Protein AF-A0A2D6YKS7-F1 (afdb_monomer)

Radius of gyration: 12.61 Å; Cα contacts (8 Å, |Δi|>4): 105; chains: 1; bounding box: 35×20×32 Å

Nearest PDB structures (foldseek):
  7x1i-assembly1_A  TM=8.276E-01  e=1.569E-01  Homo sapiens
  1hyn-assembly1_Q  TM=7.814E-01  e=5.854E-01  Homo sapiens
  7x1h-assembly1_B  TM=7.607E-01  e=4.805E-01  Homo sapiens

Solvent-accessible surface area (backbone atoms only — not comparable to full-atom values): 3892 Å² total; per-residue (Å²): 128,90,56,45,63,42,70,57,68,48,70,35,95,88,38,94,56,70,50,75,48,80,45,81,44,98,55,74,38,83,43,96,61,87,80,37,59,26,37,39,36,42,41,37,40,20,28,74,89,48,60,65,63,50,51,49,54,52,51,53,50,59,72,78,82

Secondary structure (DSSP, 8-state):
----EE--EEEETT-SS-EEEEEEEEEEEE-SSTT-EEEEEEEEEEETT-HHHHHHHHHHHHHH-

Foldseek 3Di:
DDALEEEAEDEDQPDPAKDWDKDAAPAFDQDPPDRRRHGIYIYIYGHPVDVPVSVVVVVVVVVVD

Mean predicted aligned error: 4.9 Å

pLDDT: mean 86.77, std 11.18, range [43.34, 96.69]

Sequence (65 aa):
MSRDVAIPNAYSKNSYNSFCVVAIVPFTLHWESEKASVHLVFLVISPKDDPAIHLNILAEIAGIA

Organism: NCBI:tx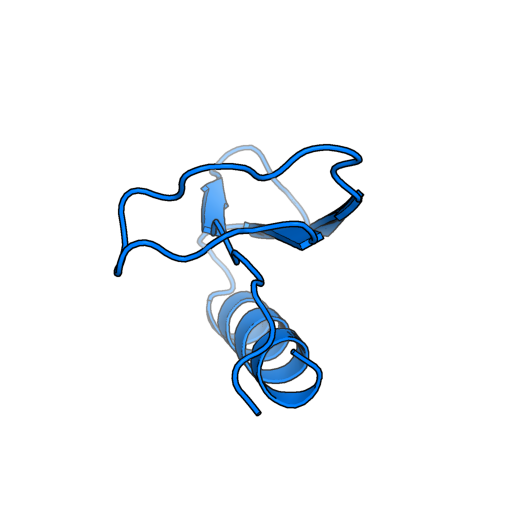id2024889

Structure (mmCIF, N/CA/C/O backbone):
data_AF-A0A2D6YKS7-F1
#
_entry.id   AF-A0A2D6YKS7-F1
#
loop_
_atom_site.group_PDB
_atom_site.id
_atom_site.type_symbol
_atom_site.label_atom_id
_atom_site.label_alt_id
_atom_site.label_comp_id
_atom_site.label_asym_id
_atom_site.label_entity_id
_atom_site.label_seq_id
_atom_site.pdbx_PDB_ins_code
_atom_site.Cartn_x
_atom_site.Cartn_y
_atom_site.Cartn_z
_atom_site.occupancy
_atom_site.B_iso_or_equiv
_atom_site.auth_seq_id
_atom_site.auth_comp_id
_atom_site.auth_asym_id
_atom_site.auth_atom_id
_atom_site.pdbx_PDB_model_num
ATOM 1 N N . MET A 1 1 ? -18.370 3.699 1.891 1.00 43.34 1 MET A N 1
ATOM 2 C CA . MET A 1 1 ? -17.967 3.538 3.302 1.00 43.34 1 MET A CA 1
ATOM 3 C C . MET A 1 1 ? -16.459 3.648 3.317 1.00 43.34 1 MET A C 1
ATOM 5 O O . MET A 1 1 ? -15.835 2.801 2.702 1.00 43.34 1 MET A O 1
ATOM 9 N N . SER A 1 2 ? -15.907 4.716 3.893 1.00 54.34 2 SER A N 1
ATOM 10 C CA . SER A 1 2 ? -14.464 4.808 4.143 1.00 54.34 2 SER A CA 1
ATOM 11 C C . SER A 1 2 ? -14.109 3.694 5.125 1.00 54.34 2 SER A C 1
ATOM 13 O O . SER A 1 2 ? -14.713 3.643 6.198 1.00 54.34 2 SER A O 1
ATOM 15 N N . ARG A 1 3 ? -13.249 2.747 4.743 1.00 63.38 3 ARG A N 1
ATOM 16 C CA . ARG A 1 3 ? -12.666 1.819 5.714 1.00 63.38 3 ARG A CA 1
ATOM 17 C C . ARG A 1 3 ? -11.438 2.502 6.290 1.00 63.38 3 ARG A C 1
ATOM 19 O O . ARG A 1 3 ? -10.666 3.098 5.545 1.00 63.38 3 ARG A O 1
ATOM 26 N N . ASP A 1 4 ? -11.257 2.411 7.601 1.00 80.12 4 ASP A N 1
ATOM 27 C CA . ASP A 1 4 ? -10.099 2.976 8.285 1.00 80.12 4 ASP A CA 1
ATOM 28 C C . ASP A 1 4 ? -8.816 2.187 7.954 1.00 80.12 4 ASP A C 1
ATOM 30 O O . ASP A 1 4 ? -8.313 1.374 8.740 1.00 80.12 4 ASP A O 1
ATOM 34 N N . VAL A 1 5 ? -8.315 2.400 6.740 1.00 87.75 5 VAL A N 1
ATOM 35 C CA . VAL A 1 5 ? -7.152 1.738 6.160 1.00 87.75 5 VAL A CA 1
ATOM 36 C C . VAL A 1 5 ? -6.061 2.770 5.921 1.00 87.75 5 VAL A C 1
ATOM 38 O O . VAL A 1 5 ? -6.317 3.843 5.379 1.00 87.75 5 VAL A O 1
ATOM 41 N N . ALA A 1 6 ? -4.824 2.430 6.277 1.00 90.12 6 ALA A N 1
ATOM 42 C CA . ALA A 1 6 ? -3.652 3.196 5.866 1.00 90.12 6 ALA A CA 1
ATOM 43 C C . ALA A 1 6 ? -2.843 2.424 4.823 1.00 90.12 6 ALA A C 1
ATOM 45 O O . ALA A 1 6 ? -2.631 1.217 4.954 1.00 90.12 6 ALA A O 1
ATOM 46 N N . ILE A 1 7 ? -2.338 3.142 3.818 1.00 92.81 7 ILE A N 1
ATOM 47 C CA . ILE A 1 7 ? -1.472 2.588 2.770 1.00 92.81 7 ILE A CA 1
ATOM 48 C C . ILE A 1 7 ? -0.125 3.336 2.771 1.00 92.81 7 ILE A C 1
ATOM 50 O O . ILE A 1 7 ? 0.162 4.109 1.848 1.00 92.81 7 ILE A O 1
ATOM 54 N N . PRO A 1 8 ? 0.704 3.200 3.828 1.00 93.06 8 PRO A N 1
ATOM 55 C CA . PRO A 1 8 ? 2.060 3.728 3.796 1.00 93.06 8 PRO A CA 1
ATOM 56 C C . PRO A 1 8 ? 2.817 3.078 2.640 1.00 93.06 8 PRO A C 1
ATOM 58 O O . PRO A 1 8 ? 2.824 1.857 2.481 1.00 93.06 8 PRO A O 1
ATOM 61 N N . ASN A 1 9 ? 3.455 3.900 1.820 1.00 95.06 9 ASN A N 1
ATOM 62 C CA . ASN A 1 9 ? 4.160 3.424 0.647 1.00 95.06 9 ASN A CA 1
ATOM 63 C C . ASN A 1 9 ? 5.472 4.172 0.457 1.00 95.06 9 ASN A C 1
ATOM 65 O O . ASN A 1 9 ? 5.605 5.339 0.831 1.00 95.06 9 ASN A O 1
ATOM 69 N N . ALA A 1 10 ? 6.459 3.470 -0.087 1.00 95.75 10 ALA A N 1
ATOM 70 C CA . ALA A 1 10 ? 7.735 4.062 -0.433 1.00 95.75 10 ALA A CA 1
ATOM 71 C C . ALA A 1 10 ? 8.433 3.278 -1.540 1.00 95.75 10 ALA A C 1
ATOM 73 O O . ALA A 1 10 ? 8.210 2.084 -1.746 1.00 95.75 10 ALA A O 1
ATOM 74 N N . TYR A 1 11 ? 9.376 3.952 -2.188 1.00 95.31 11 TYR A N 1
ATOM 75 C CA . TYR A 1 11 ? 10.371 3.281 -3.005 1.00 95.31 11 TYR A CA 1
ATOM 76 C C . TYR A 1 11 ? 11.637 2.992 -2.199 1.00 95.31 11 TYR A C 1
ATOM 78 O O . TYR A 1 11 ? 12.125 3.862 -1.473 1.00 95.31 11 TYR A O 1
ATOM 86 N N . SER A 1 12 ? 12.231 1.815 -2.389 1.00 92.88 12 SER A N 1
ATOM 87 C CA . SER A 1 12 ? 13.505 1.429 -1.780 1.00 92.88 12 SER A CA 1
ATOM 88 C C . SER A 1 12 ? 14.555 1.122 -2.846 1.00 92.88 12 SER A C 1
ATOM 90 O O . SER A 1 12 ? 14.267 0.529 -3.880 1.00 92.88 12 SER A O 1
ATOM 92 N N . LYS A 1 13 ? 15.807 1.525 -2.589 1.00 88.75 13 LYS A N 1
ATOM 93 C CA . LYS A 1 13 ? 16.957 1.159 -3.439 1.00 88.75 13 LYS A CA 1
ATOM 94 C C . LYS A 1 13 ? 17.445 -0.274 -3.193 1.00 88.75 13 LYS A C 1
ATOM 96 O O . LYS A 1 13 ? 18.216 -0.787 -3.990 1.00 88.75 13 LYS A O 1
ATOM 101 N N . ASN A 1 14 ? 17.016 -0.891 -2.091 1.00 88.62 14 ASN A N 1
ATOM 102 C CA . ASN A 1 14 ? 17.473 -2.214 -1.656 1.00 88.62 14 ASN A CA 1
ATOM 103 C C . ASN A 1 14 ? 16.422 -3.311 -1.902 1.00 88.62 14 ASN A C 1
ATOM 105 O O 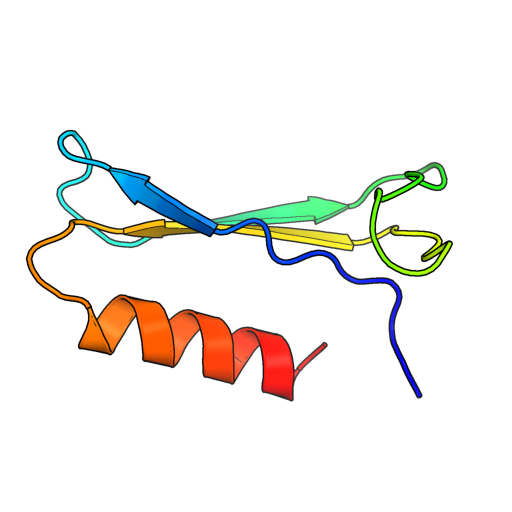. ASN A 1 14 ? 16.589 -4.436 -1.439 1.00 88.62 14 ASN A O 1
ATOM 109 N N . SER A 1 15 ? 15.314 -2.986 -2.571 1.00 84.19 15 SER A N 1
ATOM 110 C CA . SER A 1 15 ? 14.270 -3.943 -2.939 1.00 84.19 15 SER A CA 1
ATOM 111 C C . SER A 1 15 ? 14.415 -4.326 -4.403 1.00 84.19 15 SER A C 1
ATOM 113 O O . SER A 1 15 ? 14.389 -3.452 -5.261 1.00 84.19 15 SER A O 1
ATOM 115 N N . TYR A 1 16 ? 14.508 -5.625 -4.678 1.00 87.00 16 TYR A N 1
ATOM 116 C CA . TYR A 1 16 ? 14.537 -6.159 -6.044 1.00 87.00 16 TYR A CA 1
ATOM 117 C C . TYR A 1 16 ? 13.138 -6.459 -6.598 1.00 87.00 16 TYR A C 1
ATOM 119 O O . TYR A 1 16 ? 12.971 -6.557 -7.804 1.00 87.00 16 TYR A O 1
ATOM 127 N N . ASN A 1 17 ? 12.137 -6.586 -5.720 1.00 90.94 17 ASN A N 1
ATOM 128 C CA . ASN A 1 17 ? 10.740 -6.842 -6.066 1.00 90.94 17 ASN A CA 1
ATOM 129 C C . ASN A 1 17 ? 9.823 -5.920 -5.260 1.00 90.94 17 ASN A C 1
ATOM 131 O O . ASN A 1 17 ? 10.169 -5.514 -4.147 1.00 90.94 17 ASN A O 1
ATOM 135 N N . SER A 1 18 ? 8.638 -5.645 -5.803 1.00 93.50 18 SER A N 1
ATOM 136 C CA . SER A 1 18 ? 7.553 -5.016 -5.050 1.00 93.50 18 SER A CA 1
ATOM 137 C C . SER A 1 18 ? 6.949 -6.000 -4.054 1.00 93.50 18 SER A C 1
ATOM 139 O O . SER A 1 18 ? 6.740 -7.168 -4.382 1.00 93.50 18 SER A O 1
ATOM 141 N N . PHE A 1 19 ? 6.632 -5.530 -2.851 1.00 92.88 19 PHE A N 1
ATOM 142 C CA . PHE A 1 19 ? 5.930 -6.326 -1.852 1.00 92.88 19 PHE A CA 1
ATOM 143 C C . PHE A 1 19 ? 4.929 -5.488 -1.062 1.00 92.88 19 PHE A C 1
ATOM 145 O O . PHE A 1 19 ? 5.103 -4.283 -0.874 1.00 92.88 19 PHE A O 1
ATOM 152 N N . CYS A 1 20 ? 3.885 -6.164 -0.587 1.00 94.62 20 CYS A N 1
ATOM 153 C CA . CYS A 1 20 ? 2.873 -5.607 0.294 1.00 94.62 20 CYS A CA 1
ATOM 154 C C . CYS A 1 20 ? 2.843 -6.412 1.594 1.00 94.62 20 CYS A C 1
ATOM 156 O O . CYS A 1 20 ? 2.690 -7.634 1.565 1.00 94.62 20 CYS A O 1
ATOM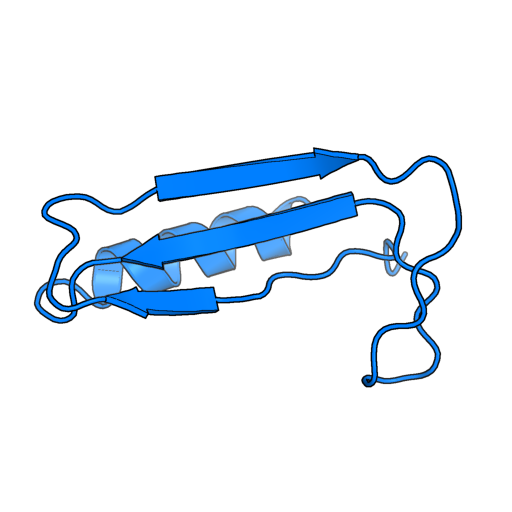 158 N N . VAL A 1 21 ? 2.969 -5.733 2.731 1.00 94.88 21 VAL A N 1
ATOM 159 C CA . VAL A 1 21 ? 2.772 -6.330 4.056 1.00 94.88 21 VAL A CA 1
ATOM 160 C C . VAL A 1 21 ? 1.433 -5.868 4.600 1.00 94.88 21 VAL A C 1
ATOM 162 O O . VAL A 1 21 ? 1.156 -4.671 4.632 1.00 94.88 21 VAL A O 1
ATOM 165 N N . VAL A 1 22 ? 0.620 -6.822 5.049 1.00 94.19 22 VAL A N 1
ATOM 166 C CA . VAL A 1 22 ? -0.667 -6.546 5.687 1.00 94.19 22 VAL A CA 1
ATOM 167 C C . VAL A 1 22 ? -0.510 -6.687 7.192 1.00 94.19 22 VAL A C 1
ATOM 169 O O . VAL A 1 22 ? -0.083 -7.734 7.678 1.00 94.19 22 VAL A O 1
ATOM 172 N N . ALA A 1 23 ? -0.873 -5.642 7.929 1.00 92.44 23 ALA A N 1
ATOM 173 C CA . ALA A 1 23 ? -0.931 -5.665 9.382 1.00 92.44 23 ALA A CA 1
ATOM 174 C C . ALA A 1 23 ? -2.359 -5.380 9.855 1.00 92.44 23 ALA A C 1
ATOM 176 O O . ALA A 1 23 ? -2.970 -4.387 9.459 1.00 92.44 23 ALA A O 1
ATOM 177 N N . ILE A 1 24 ? -2.869 -6.253 10.725 1.00 90.62 24 ILE A N 1
ATOM 178 C CA . ILE A 1 24 ? -4.128 -6.054 11.445 1.00 90.62 24 ILE A CA 1
ATOM 179 C C . ILE A 1 24 ? -3.772 -5.515 12.820 1.00 90.62 24 ILE A C 1
ATOM 181 O O . ILE A 1 24 ? -2.975 -6.124 13.538 1.00 90.62 24 ILE A O 1
ATOM 185 N N . VAL A 1 25 ? -4.362 -4.383 13.187 1.00 86.44 25 VAL A N 1
ATOM 186 C CA . VAL A 1 25 ? -4.026 -3.699 14.430 1.00 86.44 25 VAL A CA 1
ATOM 187 C C . VAL A 1 25 ? -5.185 -3.839 15.415 1.00 86.44 25 VAL A C 1
ATOM 189 O O . VAL A 1 25 ? -6.291 -3.364 15.141 1.00 86.44 25 VAL A O 1
ATOM 192 N N . PRO A 1 26 ? -4.965 -4.515 16.562 1.00 81.75 26 PRO A N 1
ATOM 193 C CA . PRO A 1 26 ? -6.040 -4.841 17.499 1.00 81.75 26 PRO A CA 1
ATOM 194 C C . PRO A 1 26 ? -6.535 -3.622 18.292 1.00 81.75 26 PRO A C 1
ATOM 196 O O . PRO A 1 26 ? -7.546 -3.705 18.982 1.00 81.75 26 PRO A O 1
ATOM 199 N N . PHE A 1 27 ? -5.831 -2.496 18.195 1.00 82.62 27 PHE A N 1
ATOM 200 C CA . PHE A 1 27 ? -6.186 -1.206 18.774 1.00 82.62 27 PHE A CA 1
ATOM 201 C C . PHE A 1 27 ? -6.174 -0.135 17.683 1.00 82.62 27 PHE A C 1
ATOM 203 O O . PHE A 1 27 ? -5.521 -0.288 16.653 1.00 82.62 27 PHE A O 1
ATOM 210 N N . THR A 1 28 ? -6.906 0.950 17.912 1.00 79.56 28 THR A N 1
ATOM 211 C CA . THR A 1 28 ? -6.978 2.068 16.973 1.00 79.56 28 THR A CA 1
ATOM 212 C C . THR A 1 28 ? -5.616 2.746 16.843 1.00 79.56 28 THR A C 1
ATOM 214 O O . THR A 1 28 ? -5.080 3.259 17.826 1.00 79.56 28 THR A O 1
ATOM 217 N N . LEU A 1 29 ? -5.065 2.778 15.628 1.00 82.88 29 LEU A N 1
ATOM 218 C CA . LEU A 1 29 ? -3.938 3.647 15.309 1.00 82.88 29 LEU A CA 1
ATOM 219 C C . LEU A 1 29 ? -4.452 5.021 14.908 1.00 82.88 29 LEU A C 1
ATOM 221 O O . LEU A 1 29 ? -5.215 5.159 13.951 1.00 82.88 29 LEU A O 1
ATOM 225 N N . HIS A 1 30 ? -3.973 6.045 15.606 1.00 80.75 30 HIS A N 1
ATOM 226 C CA . HIS A 1 30 ? -4.110 7.411 15.131 1.00 80.75 30 HIS A CA 1
ATOM 227 C C . HIS A 1 30 ? -3.131 7.636 13.988 1.00 80.75 30 HIS A C 1
ATOM 229 O O . HIS A 1 30 ? -1.918 7.678 14.190 1.00 80.75 30 HIS A O 1
ATOM 235 N N . TRP A 1 31 ? -3.676 7.764 12.785 1.00 82.25 31 TRP A N 1
ATOM 236 C CA . TRP A 1 31 ? -2.912 8.163 11.617 1.00 82.25 31 TRP A CA 1
ATOM 237 C C . TRP A 1 31 ? -2.988 9.683 11.461 1.00 82.25 31 TRP A C 1
ATOM 239 O O . TRP A 1 31 ? -4.039 10.278 11.694 1.00 82.25 31 TRP A O 1
ATOM 249 N N . GLU A 1 32 ? -1.880 10.324 11.082 1.00 75.12 32 GLU A N 1
ATOM 250 C CA . GLU A 1 32 ? -1.777 11.797 11.046 1.00 75.12 32 GLU A CA 1
ATOM 251 C C . GLU A 1 32 ? -2.774 12.457 10.073 1.00 75.12 32 GLU A C 1
ATOM 253 O O . GLU A 1 32 ? -3.085 13.640 10.193 1.00 75.12 32 GLU A O 1
ATOM 258 N N . SER A 1 33 ? -3.321 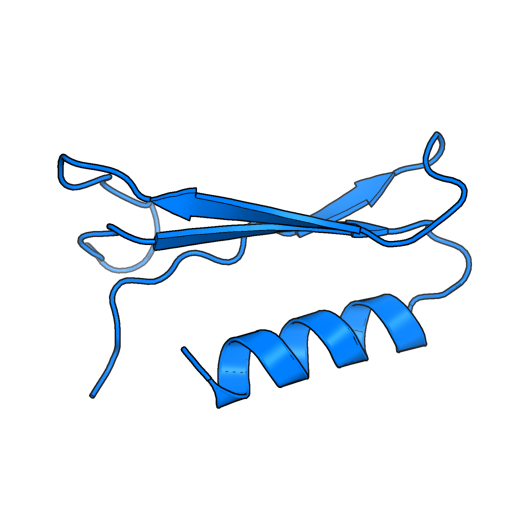11.678 9.139 1.00 64.12 33 SER A N 1
ATOM 259 C CA . SER A 1 33 ? -4.335 12.107 8.181 1.00 64.12 3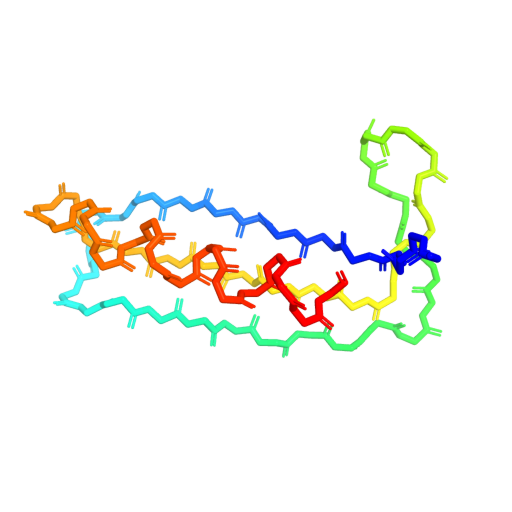3 SER A CA 1
ATOM 260 C C . SER A 1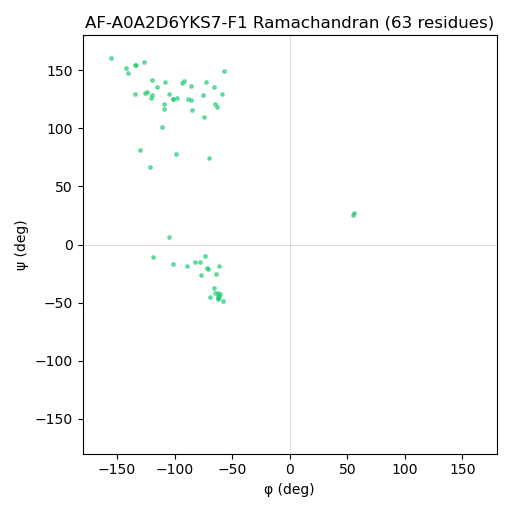 33 ? -5.757 11.927 8.736 1.00 64.12 33 SER A C 1
ATOM 262 O O . SER A 1 33 ? -6.160 10.829 9.112 1.00 64.12 33 SER A O 1
ATOM 264 N N . GLU A 1 34 ? -6.535 13.012 8.741 1.00 58.06 34 GLU A N 1
ATOM 265 C CA . GLU A 1 34 ? -8.005 13.041 8.884 1.00 58.06 34 GLU A CA 1
ATOM 266 C C . GLU A 1 34 ? -8.638 12.375 10.124 1.00 58.06 34 GLU A C 1
ATOM 268 O O . GLU A 1 34 ? -9.801 11.984 10.082 1.00 58.06 34 GLU A O 1
ATOM 273 N N . LYS A 1 35 ? -7.936 12.273 11.263 1.00 63.31 35 LYS A N 1
ATOM 274 C CA . LYS A 1 35 ? -8.472 11.598 12.473 1.00 63.31 35 LYS A CA 1
ATOM 275 C C . LYS A 1 35 ? -8.942 10.156 12.187 1.00 63.31 35 LYS A C 1
ATOM 277 O O . LYS A 1 35 ? -9.806 9.642 12.901 1.00 63.31 35 LYS A O 1
ATOM 282 N N . ALA A 1 36 ? -8.390 9.518 11.155 1.00 68.88 36 ALA A N 1
ATOM 283 C CA . ALA A 1 36 ? -8.760 8.164 10.772 1.00 68.88 36 ALA A CA 1
ATOM 284 C C . ALA A 1 36 ? -8.341 7.180 11.870 1.00 68.88 36 ALA A C 1
ATOM 286 O O . ALA A 1 36 ? -7.239 7.271 12.423 1.00 68.88 36 ALA A O 1
ATOM 287 N N . SER A 1 37 ? -9.243 6.258 12.204 1.00 82.06 37 SER A N 1
ATOM 288 C CA . SER A 1 37 ? -9.049 5.279 13.272 1.00 82.06 37 SER A CA 1
ATOM 289 C C . SER A 1 37 ? -8.604 3.953 12.675 1.00 82.06 37 SER A C 1
ATOM 291 O O . SER A 1 37 ? -9.402 3.039 12.518 1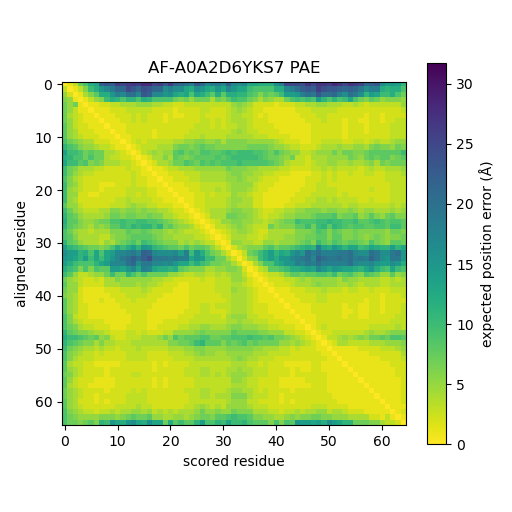.00 82.06 37 SER A O 1
ATOM 293 N N . VAL A 1 38 ? -7.328 3.850 12.303 1.00 87.38 38 VAL A N 1
ATOM 294 C CA . VAL A 1 38 ? -6.839 2.773 11.432 1.00 87.38 38 VAL A CA 1
ATOM 295 C C . VAL A 1 38 ? -6.719 1.442 12.172 1.00 87.38 38 VAL A C 1
ATOM 297 O O . VAL A 1 38 ? -6.063 1.353 13.210 1.00 87.38 38 VAL A O 1
ATOM 300 N N . HIS A 1 39 ? -7.302 0.394 11.588 1.00 88.44 39 HIS A N 1
ATOM 301 C CA . HIS A 1 39 ? -7.216 -0.990 12.079 1.00 88.44 39 HIS A CA 1
ATOM 302 C C . HIS A 1 39 ? -6.559 -1.950 11.082 1.00 88.44 39 HIS A C 1
ATOM 304 O O . HIS A 1 39 ? -6.224 -3.084 11.434 1.00 88.44 39 HIS A O 1
ATOM 310 N N . LEU A 1 40 ? -6.352 -1.503 9.843 1.00 90.25 40 LEU A N 1
ATOM 311 C CA . LEU A 1 40 ? -5.729 -2.284 8.785 1.00 90.25 40 LEU A CA 1
ATOM 312 C C . LEU A 1 40 ? -4.697 -1.427 8.053 1.00 90.25 40 LEU A C 1
ATOM 314 O O . LEU A 1 40 ? -4.988 -0.309 7.630 1.00 90.25 40 LEU A O 1
ATOM 318 N N . VAL A 1 41 ? -3.485 -1.952 7.901 1.00 91.88 41 VAL A N 1
ATOM 319 C CA . VAL A 1 41 ? -2.381 -1.249 7.241 1.00 91.88 41 VAL A CA 1
ATOM 320 C C . VAL A 1 41 ? -1.823 -2.110 6.118 1.00 91.88 41 VAL A C 1
ATOM 322 O O . VAL A 1 41 ? -1.488 -3.274 6.341 1.00 91.88 41 VAL A O 1
ATOM 325 N N . PHE A 1 42 ? -1.680 -1.517 4.935 1.00 94.50 42 PHE A N 1
ATOM 326 C CA . PHE A 1 42 ? -0.992 -2.104 3.787 1.00 94.50 42 PHE A CA 1
ATOM 327 C C . PHE A 1 42 ? 0.309 -1.343 3.533 1.00 94.50 42 PHE A C 1
ATOM 329 O O . PHE A 1 42 ? 0.298 -0.254 2.965 1.00 94.50 42 PHE A O 1
ATOM 336 N N . LEU A 1 43 ? 1.441 -1.900 3.959 1.00 95.56 43 LEU A N 1
ATOM 337 C CA . LEU A 1 43 ? 2.751 -1.318 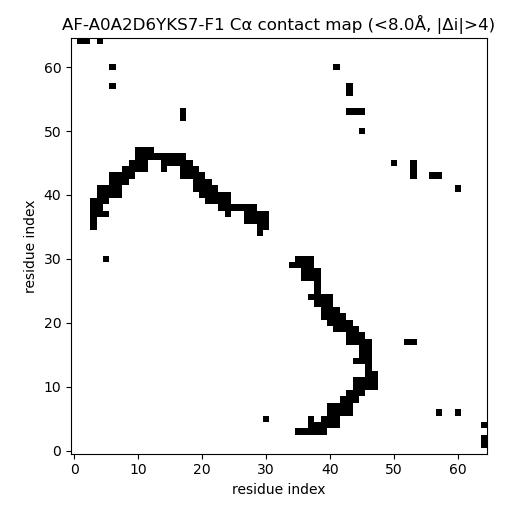3.674 1.00 95.56 43 LEU A CA 1
ATOM 338 C C . LEU A 1 43 ? 3.242 -1.783 2.306 1.00 95.56 43 LEU A C 1
ATOM 340 O O . LEU A 1 43 ? 3.527 -2.968 2.138 1.00 95.56 43 LEU A O 1
ATOM 344 N N . VAL A 1 44 ? 3.399 -0.849 1.368 1.00 96.69 44 VAL A N 1
ATOM 345 C CA . VAL A 1 44 ? 3.868 -1.133 0.005 1.00 96.69 44 VAL A CA 1
ATOM 346 C C . VAL A 1 44 ? 5.282 -0.601 -0.195 1.00 96.69 44 VAL A C 1
ATOM 348 O O . VAL A 1 44 ? 5.525 0.600 -0.089 1.00 96.69 44 VAL A O 1
ATOM 351 N N . ILE A 1 45 ? 6.219 -1.486 -0.530 1.00 96.56 45 ILE A N 1
ATOM 352 C CA . ILE A 1 45 ? 7.594 -1.111 -0.869 1.00 96.56 45 ILE A CA 1
ATOM 353 C C . ILE A 1 45 ? 7.929 -1.647 -2.254 1.00 96.56 45 ILE A C 1
ATOM 355 O O . ILE A 1 45 ? 7.729 -2.831 -2.525 1.00 96.56 45 ILE A O 1
ATOM 359 N N . SER A 1 46 ? 8.476 -0.782 -3.108 1.00 96.44 46 SER A N 1
ATOM 360 C CA . SER A 1 46 ? 8.849 -1.139 -4.481 1.00 96.44 46 SER A CA 1
ATOM 361 C C . SER A 1 46 ? 10.242 -0.645 -4.878 1.00 96.44 46 SER A C 1
ATOM 363 O O . SER A 1 46 ? 10.711 0.365 -4.340 1.00 96.44 46 SER A O 1
ATOM 365 N N . PRO A 1 47 ? 10.901 -1.305 -5.848 1.00 95.12 47 PRO A N 1
ATOM 366 C CA . PRO A 1 47 ? 12.035 -0.729 -6.570 1.00 95.12 47 PRO A CA 1
ATOM 367 C C . PRO A 1 47 ? 11.651 0.597 -7.250 1.00 95.12 47 PRO A C 1
ATOM 369 O O . PRO A 1 47 ? 10.506 0.784 -7.656 1.00 95.12 47 PRO A O 1
ATOM 372 N N . LYS A 1 48 ? 12.604 1.530 -7.387 1.00 91.62 48 LYS A N 1
ATOM 373 C CA . LYS A 1 48 ? 12.375 2.838 -8.052 1.00 91.62 48 LYS A CA 1
ATOM 374 C C . LYS A 1 48 ? 12.212 2.730 -9.569 1.00 91.62 48 LYS A C 1
ATOM 376 O O . LYS A 1 48 ? 11.729 3.658 -10.208 1.00 91.62 48 LYS A O 1
ATOM 381 N N . ASP A 1 49 ? 12.699 1.636 -10.116 1.00 90.75 49 ASP A N 1
ATOM 382 C CA . ASP A 1 49 ? 12.887 1.347 -11.528 1.00 90.75 49 ASP A CA 1
ATOM 383 C C . ASP A 1 49 ? 11.605 0.852 -12.212 1.00 90.75 49 ASP A C 1
ATOM 385 O O . ASP A 1 49 ? 11.509 0.949 -13.433 1.00 90.75 49 ASP A O 1
ATOM 389 N N . ASP A 1 50 ? 10.590 0.441 -11.443 1.00 84.56 50 ASP A N 1
ATOM 390 C CA . ASP A 1 50 ? 9.268 0.079 -11.968 1.00 84.56 50 ASP A CA 1
ATOM 391 C C . ASP A 1 50 ? 8.120 0.775 -11.203 1.00 84.56 50 ASP A C 1
ATOM 393 O O . ASP A 1 50 ? 7.484 0.195 -10.313 1.00 84.56 50 ASP A O 1
ATOM 397 N N . PRO A 1 51 ? 7.828 2.048 -11.531 1.00 90.69 51 PRO A N 1
ATOM 398 C CA . PRO A 1 51 ? 6.739 2.794 -10.905 1.00 90.69 51 PRO A CA 1
ATOM 399 C C . PRO A 1 51 ? 5.347 2.302 -11.332 1.00 90.69 51 PRO A C 1
ATOM 401 O O . PRO A 1 51 ? 4.375 2.544 -10.617 1.00 90.69 51 PRO A O 1
ATOM 404 N N . ALA A 1 52 ? 5.220 1.618 -12.474 1.00 94.25 52 ALA A N 1
ATOM 405 C CA . ALA A 1 52 ? 3.928 1.150 -12.971 1.00 94.25 52 ALA A CA 1
ATOM 406 C C . ALA A 1 52 ? 3.379 0.027 -12.086 1.00 94.25 52 ALA A C 1
ATOM 408 O O . ALA A 1 52 ? 2.220 0.077 -11.673 1.00 94.25 52 ALA A O 1
ATOM 409 N N . ILE A 1 53 ? 4.229 -0.938 -11.719 1.00 92.94 53 ILE A N 1
ATOM 410 C CA . ILE A 1 53 ? 3.852 -1.988 -10.766 1.00 92.94 53 ILE A CA 1
ATOM 411 C C . ILE A 1 53 ? 3.471 -1.380 -9.412 1.00 92.94 53 ILE A C 1
ATOM 413 O O . ILE A 1 53 ? 2.467 -1.781 -8.826 1.00 92.94 53 ILE A O 1
ATOM 417 N N . HIS A 1 54 ? 4.234 -0.394 -8.926 1.00 95.69 54 HIS A N 1
ATOM 418 C CA . HIS A 1 54 ? 3.937 0.272 -7.656 1.00 95.69 54 HIS A CA 1
ATOM 419 C C . HIS A 1 54 ? 2.539 0.908 -7.656 1.00 95.69 54 HIS A C 1
ATOM 421 O O . HIS A 1 54 ? 1.748 0.670 -6.745 1.00 95.69 54 HIS A O 1
ATOM 427 N N . LEU A 1 55 ? 2.206 1.667 -8.705 1.00 95.81 55 LEU A N 1
ATOM 428 C CA . LEU A 1 55 ? 0.898 2.310 -8.843 1.00 95.81 55 LEU A CA 1
ATOM 429 C C . LEU A 1 55 ? -0.244 1.302 -8.998 1.00 95.81 55 LEU A C 1
ATOM 431 O O . LEU A 1 55 ? -1.310 1.519 -8.426 1.00 95.81 55 LEU A O 1
ATOM 435 N N . ASN A 1 56 ? -0.025 0.195 -9.713 1.00 95.88 56 ASN A N 1
ATOM 436 C CA . ASN A 1 56 ? -1.030 -0.860 -9.848 1.00 95.88 56 ASN A CA 1
ATOM 437 C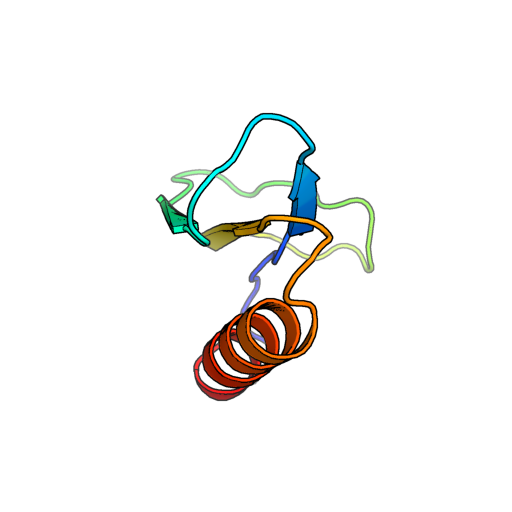 C . ASN A 1 56 ? -1.374 -1.487 -8.492 1.00 95.88 56 ASN A C 1
ATOM 439 O O . ASN A 1 56 ? -2.551 -1.626 -8.175 1.00 95.88 56 ASN A O 1
ATOM 443 N N . ILE A 1 57 ? -0.371 -1.777 -7.657 1.00 94.81 57 ILE A N 1
ATOM 444 C CA . ILE A 1 57 ? -0.596 -2.306 -6.302 1.00 94.81 57 ILE A CA 1
ATOM 445 C C . ILE A 1 57 ? -1.399 -1.307 -5.459 1.00 94.81 57 ILE A C 1
ATOM 447 O O . ILE A 1 57 ? -2.355 -1.690 -4.787 1.00 94.81 57 ILE A O 1
ATOM 451 N N . LEU A 1 58 ? -1.048 -0.016 -5.504 1.00 95.75 58 LEU A N 1
ATOM 452 C CA . LEU A 1 58 ? -1.784 1.018 -4.770 1.00 95.75 58 LEU A CA 1
ATOM 453 C C . LEU A 1 58 ? -3.239 1.136 -5.243 1.00 95.75 58 LEU A C 1
ATOM 455 O O . LEU A 1 58 ? -4.138 1.255 -4.411 1.00 95.75 58 LEU A O 1
ATOM 459 N N . ALA A 1 59 ? -3.476 1.082 -6.555 1.00 94.88 59 ALA A N 1
ATOM 460 C CA . ALA A 1 59 ? -4.815 1.134 -7.133 1.00 94.88 59 ALA A CA 1
ATOM 461 C C . ALA A 1 59 ? -5.656 -0.091 -6.747 1.00 94.88 59 ALA A C 1
ATOM 463 O O . ALA A 1 59 ? -6.826 0.057 -6.399 1.00 94.88 59 ALA A O 1
ATOM 464 N N . GLU A 1 60 ? -5.063 -1.287 -6.756 1.00 94.19 60 GLU A N 1
ATOM 465 C CA . GLU A 1 60 ? -5.731 -2.511 -6.311 1.00 94.19 60 GLU A CA 1
ATOM 466 C C . GLU A 1 60 ? -6.121 -2.433 -4.832 1.00 94.19 60 GLU A C 1
ATOM 468 O O . GLU A 1 60 ? -7.272 -2.710 -4.495 1.00 94.19 60 GLU A O 1
ATOM 473 N N . ILE A 1 61 ? -5.207 -1.993 -3.957 1.00 93.12 61 ILE A N 1
ATOM 474 C CA . ILE A 1 61 ? -5.495 -1.834 -2.524 1.00 93.12 61 ILE A CA 1
ATOM 475 C C . ILE A 1 61 ? -6.602 -0.797 -2.316 1.00 93.12 61 ILE A C 1
ATOM 477 O O . ILE A 1 61 ? -7.551 -1.066 -1.585 1.00 93.12 61 ILE A O 1
ATOM 481 N N . ALA A 1 62 ? -6.531 0.357 -2.984 1.00 89.25 62 ALA A N 1
ATOM 482 C CA . ALA A 1 62 ? -7.555 1.397 -2.890 1.00 89.25 62 ALA A CA 1
ATOM 483 C C . ALA A 1 62 ? -8.927 0.956 -3.437 1.00 89.25 62 ALA A C 1
ATOM 485 O O . ALA A 1 62 ? -9.947 1.496 -3.027 1.00 89.25 62 ALA A O 1
ATOM 486 N N . GLY A 1 63 ? -8.973 -0.015 -4.356 1.00 89.12 63 GLY A N 1
ATOM 487 C CA . GLY A 1 63 ? -10.224 -0.583 -4.865 1.00 89.12 63 GLY A CA 1
ATOM 488 C C . GLY A 1 63 ? -10.896 -1.568 -3.902 1.00 89.12 63 GLY A C 1
ATOM 489 O O . GLY A 1 63 ? -12.113 -1.749 -3.962 1.00 89.12 63 GLY A O 1
ATOM 490 N N . ILE A 1 64 ? -10.123 -2.212 -3.020 1.00 83.31 64 ILE A N 1
ATOM 491 C CA . ILE A 1 64 ? -10.642 -3.172 -2.035 1.00 83.31 64 ILE A CA 1
ATOM 492 C C . ILE A 1 64 ? -10.775 -2.591 -0.625 1.00 83.31 64 ILE A C 1
ATOM 494 O O . ILE A 1 64 ? -11.463 -3.212 0.189 1.00 83.31 64 ILE A O 1
ATOM 498 N N . ALA A 1 65 ? -10.121 -1.464 -0.333 1.00 76.44 65 ALA A N 1
ATOM 499 C CA . ALA A 1 65 ? -10.150 -0.740 0.938 1.00 76.44 65 ALA A CA 1
ATOM 500 C C . ALA A 1 65 ? -11.266 0.311 0.967 1.00 76.44 65 ALA A C 1
ATOM 502 O O . ALA A 1 65 ? -11.426 1.078 0.000 1.00 76.44 65 ALA A O 1
#

InterPro domains:
  IPR002178 PTS EIIA type-2 domain [PF00359] (4-64)
  IPR002178 PTS EIIA type-2 domain [PS51094] (1-65)
  IPR016152 Phosphotransferase/anion transporter [G3DSA:3.40.930.10] (1-65)
  IPR016152 Phosphotransferase/anion transporter [SSF55804] (3-63)